Protein AF-M3ELC1-F1 (afdb_monomer)

Mean predicted aligned error: 19.05 Å

Foldseek 3Di:
DDDDDDDDDDDDDDDDDDDDDDDDDDDDDDDDDDDDDDDDDDDDDDPPPDDPDPDAAPDDPLPAAKWWFAAPNWIKIWHDDRQKIWIDTPPKIWIDGWHDDPNWIWAAIQIPVRDPWQRIWTFPDGDNFKTWIAGPDPRGITIITGDDDDDPPDDPPPPPPCPPPPPPDPDPDD

Nearest PDB structures (foldseek):
  3ge2-assembly1_A-2  TM=6.492E-01  e=7.162E-02  Streptococcus pneumoniae TIGR4
  7snt-assembly2_B  TM=4.530E-01  e=1.242E+00  Oplophorus gracilirostris

Organism: NCBI:txid1054862

Structure (mmCIF, N/CA/C/O backbone):
data_AF-M3ELC1-F1
#
_entry.id   AF-M3ELC1-F1
#
loop_
_atom_site.group_PDB
_atom_site.id
_atom_site.type_symbol
_atom_site.label_atom_id
_atom_site.label_alt_id
_atom_site.label_comp_id
_atom_site.label_asym_id
_atom_site.label_entity_id
_atom_site.l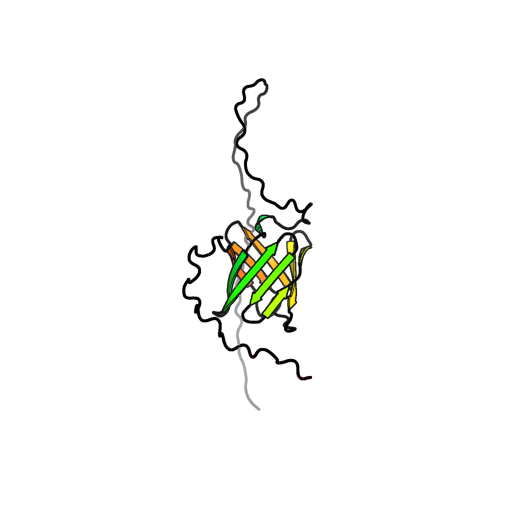abel_seq_id
_atom_site.pdbx_PDB_ins_code
_atom_site.Cartn_x
_atom_site.Cartn_y
_atom_site.Cartn_z
_atom_site.occupancy
_atom_site.B_iso_or_equiv
_atom_site.auth_seq_id
_atom_site.auth_comp_id
_atom_site.auth_asym_id
_atom_site.auth_atom_id
_atom_site.pdbx_PDB_model_num
ATOM 1 N N . MET A 1 1 ? -23.561 23.951 -51.589 1.00 41.81 1 MET A N 1
ATOM 2 C CA . MET A 1 1 ? -23.936 22.852 -50.673 1.00 41.81 1 MET A CA 1
ATOM 3 C C . MET A 1 1 ? -24.563 23.458 -49.426 1.00 41.81 1 MET A C 1
ATOM 5 O O . MET A 1 1 ? -24.276 24.604 -49.112 1.00 41.81 1 MET A O 1
ATOM 9 N N . SER A 1 2 ? -25.518 22.741 -48.853 1.00 40.84 2 SER A N 1
ATOM 10 C CA . SER A 1 2 ? -26.736 23.251 -48.223 1.00 40.84 2 SER A CA 1
ATOM 11 C C . SER A 1 2 ? -26.641 23.784 -46.786 1.00 40.84 2 SER A C 1
ATOM 13 O O . SER A 1 2 ? -25.791 23.382 -46.003 1.00 40.84 2 SER A O 1
ATOM 15 N N . SER A 1 3 ? -27.695 24.540 -46.460 1.00 48.25 3 SER A N 1
ATOM 16 C CA . SER A 1 3 ? -28.430 24.571 -45.187 1.00 48.25 3 SER A CA 1
ATOM 17 C C . SER A 1 3 ? -28.069 25.600 -44.120 1.00 48.25 3 SER A C 1
ATOM 19 O O . SER A 1 3 ? -26.951 26.062 -43.945 1.00 48.25 3 SER A O 1
ATOM 21 N N . ALA A 1 4 ? -29.144 26.005 -43.449 1.00 52.66 4 ALA A N 1
ATOM 22 C CA . ALA A 1 4 ? -29.349 27.259 -42.769 1.00 52.66 4 ALA A CA 1
ATOM 23 C C . ALA A 1 4 ? -29.683 27.037 -41.284 1.00 52.66 4 ALA A C 1
ATOM 25 O O . ALA A 1 4 ? -30.339 26.060 -40.952 1.00 52.66 4 ALA A O 1
ATOM 26 N N . ARG A 1 5 ? -29.375 28.058 -40.470 1.00 59.22 5 ARG A N 1
ATOM 27 C CA . ARG A 1 5 ? -30.128 28.556 -39.297 1.00 59.22 5 ARG A CA 1
ATOM 28 C C . ARG A 1 5 ? -30.346 27.657 -38.052 1.00 59.22 5 ARG A C 1
ATOM 30 O O . ARG A 1 5 ? -30.959 26.606 -38.123 1.00 59.22 5 ARG A O 1
ATOM 37 N N . ARG A 1 6 ? -30.130 28.333 -36.904 1.00 52.22 6 ARG A N 1
ATOM 38 C CA . ARG A 1 6 ? -30.804 28.268 -35.577 1.00 52.22 6 ARG A CA 1
ATOM 39 C C . ARG A 1 6 ? -30.210 27.355 -34.495 1.00 52.22 6 ARG A C 1
ATOM 41 O O . ARG A 1 6 ? -30.315 26.142 -34.552 1.00 52.22 6 ARG A O 1
ATOM 48 N N . GLY A 1 7 ? -29.807 28.010 -33.407 1.00 47.16 7 GLY A N 1
ATOM 49 C CA . GLY A 1 7 ? -29.882 27.520 -32.031 1.00 47.16 7 GLY A CA 1
ATOM 50 C C . GLY A 1 7 ? -29.901 28.729 -31.091 1.00 47.16 7 GLY A C 1
ATOM 51 O O . GLY A 1 7 ? -29.010 29.566 -31.161 1.00 47.16 7 GLY A O 1
ATOM 52 N N . ALA A 1 8 ? -30.981 28.896 -30.329 1.00 50.75 8 ALA A N 1
ATOM 53 C CA . ALA A 1 8 ? -31.303 30.082 -29.538 1.00 50.75 8 ALA A CA 1
ATOM 54 C C . ALA A 1 8 ? -30.586 30.134 -28.174 1.00 50.75 8 ALA A C 1
ATOM 56 O O . ALA A 1 8 ? -30.075 29.137 -27.678 1.00 50.75 8 ALA A O 1
ATOM 57 N N . ARG A 1 9 ? -30.598 31.332 -27.575 1.00 64.44 9 ARG A N 1
ATOM 58 C CA . ARG A 1 9 ? -30.115 31.663 -26.226 1.00 64.44 9 ARG A CA 1
ATOM 59 C C . ARG A 1 9 ? -30.847 30.869 -25.137 1.00 64.44 9 ARG A C 1
ATOM 61 O O . ARG A 1 9 ? -32.067 30.759 -25.211 1.00 64.44 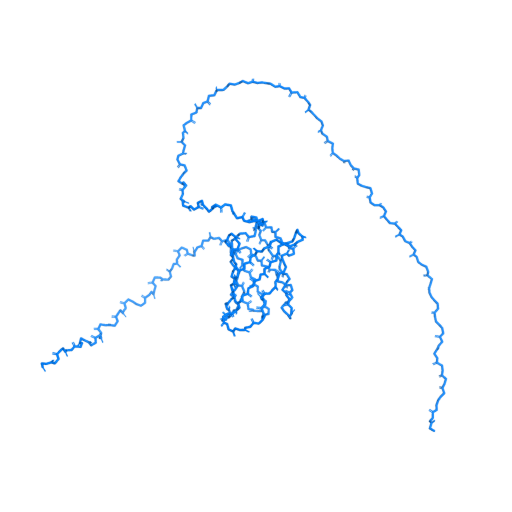9 ARG A O 1
ATOM 68 N N . VAL A 1 10 ? -30.143 30.515 -24.060 1.00 53.88 10 VAL A N 1
ATOM 69 C CA . VAL A 1 10 ? -30.738 30.353 -22.722 1.00 53.88 10 VAL A CA 1
ATOM 70 C C . VAL A 1 10 ? -29.816 31.012 -21.698 1.00 53.88 10 VAL A C 1
ATOM 72 O O . VAL A 1 10 ? -28.640 30.681 -21.598 1.00 53.88 10 VAL A O 1
ATOM 75 N N . ALA A 1 11 ? -30.367 31.988 -20.982 1.00 52.62 11 ALA A N 1
ATOM 76 C CA . ALA A 1 11 ? -29.807 32.557 -19.766 1.00 52.62 11 ALA A CA 1
ATOM 77 C C . ALA A 1 11 ? -30.285 31.725 -18.566 1.00 52.62 11 ALA A C 1
ATOM 79 O O . ALA A 1 11 ? -31.436 31.291 -18.558 1.00 52.62 11 ALA A O 1
ATOM 80 N N . ALA A 1 12 ? -29.451 31.565 -17.540 1.00 53.53 12 ALA A N 1
ATOM 81 C CA . ALA A 1 12 ? -29.896 31.169 -16.207 1.00 53.53 12 ALA A CA 1
ATOM 82 C C . ALA A 1 12 ? -29.017 31.841 -15.142 1.00 53.53 12 ALA A C 1
ATOM 84 O O . ALA A 1 12 ? -27.812 32.005 -15.318 1.00 53.53 12 ALA A O 1
ATOM 85 N N . ALA A 1 13 ? -29.681 32.307 -14.089 1.00 46.84 13 ALA A N 1
ATOM 86 C CA . ALA A 1 13 ? -29.213 33.250 -13.089 1.00 46.84 13 ALA A CA 1
ATOM 87 C C . ALA A 1 13 ? -28.580 32.589 -11.845 1.00 46.84 13 ALA A C 1
ATOM 89 O O . ALA A 1 13 ? -28.838 31.430 -11.551 1.00 46.84 13 ALA A O 1
ATOM 90 N N . ALA A 1 14 ? -27.780 33.406 -11.149 1.00 49.16 14 ALA A N 1
ATOM 91 C CA . ALA A 1 14 ? -27.390 33.457 -9.731 1.00 49.16 14 ALA A CA 1
ATOM 92 C C . ALA A 1 14 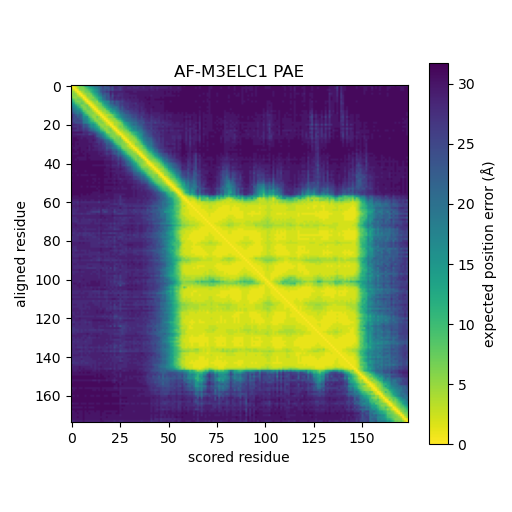? -27.660 32.276 -8.769 1.00 49.16 14 ALA A C 1
ATOM 94 O O . ALA A 1 14 ? -28.795 31.845 -8.613 1.00 49.16 14 ALA A O 1
ATOM 95 N N . ALA A 1 15 ? -26.652 31.964 -7.939 1.00 46.25 15 ALA A N 1
ATOM 96 C CA . ALA A 1 15 ? -26.774 31.904 -6.473 1.00 46.25 15 ALA A CA 1
ATOM 97 C C . ALA A 1 15 ? -25.373 31.837 -5.829 1.00 46.25 15 ALA A C 1
ATOM 99 O O . ALA A 1 15 ? -24.604 30.919 -6.100 1.00 46.25 15 ALA A O 1
ATOM 100 N N . GLY A 1 16 ? -25.034 32.819 -4.992 1.00 56.16 16 GLY A N 1
ATOM 101 C CA . GLY A 1 16 ? -23.912 32.724 -4.059 1.00 56.16 16 GLY A CA 1
ATOM 102 C C . GLY A 1 16 ? -24.373 32.111 -2.742 1.00 56.16 16 GLY A C 1
ATOM 103 O O . GLY A 1 16 ? -25.531 32.285 -2.383 1.00 56.16 16 GLY A O 1
ATOM 104 N N . LEU A 1 17 ? -23.467 31.447 -2.024 1.00 47.69 17 LEU A N 1
ATOM 105 C CA . LEU A 1 17 ? -23.604 31.099 -0.608 1.00 47.69 17 LEU A CA 1
ATOM 106 C C . LEU A 1 17 ? -22.195 30.954 -0.013 1.00 47.69 17 LEU A C 1
ATOM 108 O O . LEU A 1 17 ? -21.472 30.008 -0.307 1.00 47.69 17 LEU A O 1
ATOM 112 N N . ALA A 1 18 ? -21.812 31.931 0.807 1.00 57.38 18 ALA A N 1
ATOM 113 C CA . ALA A 1 18 ? -20.733 31.794 1.772 1.00 57.38 18 ALA A CA 1
ATOM 114 C C . ALA A 1 18 ? -21.262 30.985 2.964 1.00 57.38 18 ALA A C 1
ATOM 116 O O . ALA A 1 18 ? -22.344 31.280 3.470 1.00 57.38 18 ALA A O 1
ATOM 117 N N . ALA A 1 19 ? -20.499 30.000 3.430 1.00 49.75 19 ALA A N 1
ATOM 118 C CA . ALA A 1 19 ? -20.770 29.307 4.682 1.00 49.75 19 ALA A CA 1
ATOM 119 C C . ALA A 1 19 ? -19.509 29.360 5.550 1.00 49.75 19 ALA A C 1
ATOM 121 O O . ALA A 1 19 ? -18.546 28.632 5.329 1.00 49.75 19 ALA A O 1
ATOM 122 N N . ALA A 1 20 ? -19.523 30.272 6.521 1.00 52.47 20 ALA A N 1
ATOM 123 C CA . ALA A 1 20 ? -18.609 30.259 7.650 1.00 52.47 20 ALA A CA 1
ATOM 124 C C . ALA A 1 20 ? -19.087 29.188 8.639 1.00 52.47 20 ALA A C 1
ATOM 126 O O . ALA A 1 20 ? -20.216 29.254 9.125 1.00 52.47 20 ALA A O 1
ATOM 127 N N . LEU A 1 21 ? -18.234 28.211 8.939 1.00 45.94 21 LEU A N 1
ATOM 128 C CA . LEU A 1 21 ? -18.460 27.250 10.014 1.00 45.94 21 LEU A CA 1
ATOM 129 C C . LEU A 1 21 ? -17.719 27.743 11.258 1.00 45.94 21 LEU A C 1
ATOM 131 O O . LEU A 1 21 ? -16.511 27.579 11.391 1.00 45.94 21 LEU A O 1
ATOM 135 N N . VAL A 1 22 ? -18.468 28.374 12.160 1.00 57.06 22 VAL A N 1
ATOM 136 C CA . VAL A 1 22 ? -18.074 28.546 13.559 1.00 57.06 22 VAL A CA 1
ATOM 137 C C . VAL A 1 22 ? -18.518 27.284 14.294 1.00 57.06 22 VAL A C 1
ATOM 139 O O . VAL A 1 22 ? -19.709 26.980 14.317 1.00 57.06 22 VAL A O 1
ATOM 142 N N . LEU A 1 23 ? -17.581 26.559 14.905 1.00 52.38 23 LEU A N 1
ATOM 143 C CA . LEU A 1 23 ? -17.889 25.510 15.876 1.00 52.38 23 LEU A CA 1
ATOM 144 C C . LEU A 1 23 ? -17.486 25.990 17.267 1.00 52.38 23 LEU A C 1
ATOM 146 O O . LEU A 1 23 ? -16.314 26.064 17.629 1.00 52.38 23 LEU A O 1
ATOM 150 N N . THR A 1 24 ? -18.510 26.351 18.029 1.00 48.88 24 THR A N 1
ATOM 151 C CA . THR A 1 24 ? -18.470 26.641 19.457 1.00 48.88 24 THR A CA 1
ATOM 152 C C . THR A 1 24 ? -18.505 25.347 20.273 1.00 48.88 24 THR A C 1
ATOM 154 O O . THR A 1 24 ? -19.442 24.570 20.128 1.00 48.88 24 THR A O 1
ATOM 157 N N . GLY A 1 25 ? -17.558 25.203 21.203 1.00 41.88 25 GLY A N 1
ATOM 158 C CA . GLY A 1 25 ? -17.840 24.874 22.608 1.00 41.88 25 GLY A CA 1
ATOM 159 C C . GLY A 1 25 ? -18.088 23.416 23.025 1.00 41.88 25 GLY A C 1
ATOM 160 O O . GLY A 1 25 ? -19.149 22.864 22.773 1.00 41.88 25 GLY A O 1
ATOM 161 N N . CYS A 1 26 ? -17.167 22.880 23.835 1.00 51.75 26 CYS A N 1
ATOM 162 C CA . CYS A 1 26 ? -17.402 22.076 25.053 1.00 51.75 26 CYS A CA 1
ATOM 163 C C . CYS A 1 26 ? -16.013 21.914 25.721 1.00 51.75 26 CYS A C 1
ATOM 165 O O . CYS A 1 26 ? -15.094 21.472 25.048 1.00 51.75 26 CYS A O 1
ATOM 167 N N . GLY A 1 27 ? -15.674 22.334 26.941 1.00 39.16 27 GLY A N 1
ATOM 168 C CA . GLY A 1 27 ? -16.439 22.516 28.169 1.00 39.16 27 GLY A CA 1
ATOM 169 C C . GLY A 1 27 ? -15.886 21.537 29.217 1.00 39.16 27 GLY A C 1
ATOM 170 O O . GLY A 1 27 ? -16.172 20.352 29.123 1.00 39.16 27 GLY A O 1
ATOM 171 N N . GLY A 1 28 ? -15.096 22.007 30.193 1.00 37.25 28 GLY A N 1
ATOM 172 C CA . GLY A 1 28 ? -14.673 21.187 31.342 1.00 37.25 28 GLY A CA 1
ATOM 173 C C . GLY A 1 28 ? -13.387 21.667 32.016 1.00 37.25 28 GLY A C 1
ATOM 174 O O . GLY A 1 28 ? -12.301 21.279 31.607 1.00 37.25 28 GLY A O 1
ATOM 175 N N . GLY A 1 29 ? -13.516 22.527 33.031 1.00 41.94 29 GLY A N 1
ATOM 176 C CA . GLY A 1 29 ? -12.414 22.978 33.884 1.00 41.94 29 GLY A CA 1
ATOM 177 C C . GLY A 1 29 ? -12.229 22.117 35.138 1.00 41.94 29 GLY A C 1
ATOM 178 O O . GLY A 1 29 ? -13.150 21.422 35.563 1.00 41.94 29 GLY A O 1
ATOM 179 N N . GLY A 1 30 ? -11.047 22.221 35.748 1.00 36.09 30 GLY A N 1
ATOM 180 C CA . GLY A 1 30 ? -10.721 21.643 37.051 1.00 36.09 30 GLY A CA 1
ATOM 181 C C . GLY A 1 30 ? -9.237 21.816 37.376 1.00 36.09 30 GLY A C 1
ATOM 182 O O . GLY A 1 30 ? -8.404 21.120 36.809 1.00 36.09 30 GLY A O 1
ATOM 183 N N . ASP A 1 31 ? -8.934 22.764 38.261 1.00 46.59 31 ASP A N 1
ATOM 184 C CA . ASP A 1 31 ? -7.604 23.112 38.780 1.00 46.59 31 ASP A CA 1
ATOM 185 C C . ASP A 1 31 ? -7.426 22.498 40.186 1.00 46.59 31 ASP A C 1
ATOM 187 O O . ASP A 1 31 ? -8.379 22.511 40.971 1.00 46.59 31 ASP A O 1
ATOM 191 N N . GLY A 1 32 ? -6.235 21.981 40.518 1.00 38.03 32 GLY A N 1
ATOM 192 C CA . GLY A 1 32 ? -5.816 21.755 41.913 1.00 38.03 32 GLY A CA 1
ATOM 193 C C . GLY A 1 32 ? -4.892 20.544 42.191 1.00 38.03 32 GLY A C 1
ATOM 194 O O . GLY A 1 32 ? -4.935 19.571 41.442 1.00 38.03 32 GLY A O 1
ATOM 195 N N . PRO A 1 33 ? -4.048 20.586 43.252 1.00 53.09 33 PRO A N 1
ATOM 196 C CA . PRO A 1 33 ? -2.695 20.002 43.247 1.00 53.09 33 PRO A CA 1
ATOM 197 C C . PRO A 1 33 ? -2.405 18.925 44.335 1.00 53.09 33 PRO A C 1
ATOM 199 O O . PRO A 1 33 ? -3.203 18.753 45.247 1.00 53.09 33 PRO A O 1
ATOM 202 N N . GLU A 1 34 ? -1.207 18.298 44.249 1.00 46.53 34 GLU A N 1
ATOM 203 C CA . GLU A 1 34 ? -0.418 17.573 45.298 1.00 46.53 34 GLU A CA 1
ATOM 204 C C . GLU A 1 34 ? -1.060 16.336 45.996 1.00 46.53 34 GLU A C 1
ATOM 206 O O . GLU A 1 34 ? -2.263 16.253 46.155 1.00 46.53 34 GLU A O 1
ATOM 211 N N . ALA A 1 35 ? -0.398 15.307 46.549 1.00 44.84 35 ALA A N 1
ATOM 212 C CA . ALA A 1 35 ? 0.920 14.668 46.496 1.00 44.84 35 ALA A CA 1
ATOM 213 C C . ALA A 1 35 ? 0.851 13.371 47.371 1.00 44.84 35 ALA A C 1
ATOM 215 O O . ALA A 1 35 ? 0.019 13.286 48.268 1.00 44.84 35 ALA A O 1
ATOM 216 N N . LYS A 1 36 ? 1.827 12.459 47.188 1.00 44.25 36 LYS A N 1
ATOM 217 C CA . LYS A 1 36 ? 2.377 11.442 48.136 1.00 44.25 36 LYS A CA 1
ATOM 218 C C . LYS A 1 36 ? 1.776 10.011 48.256 1.00 44.25 36 LYS A C 1
ATOM 220 O O . L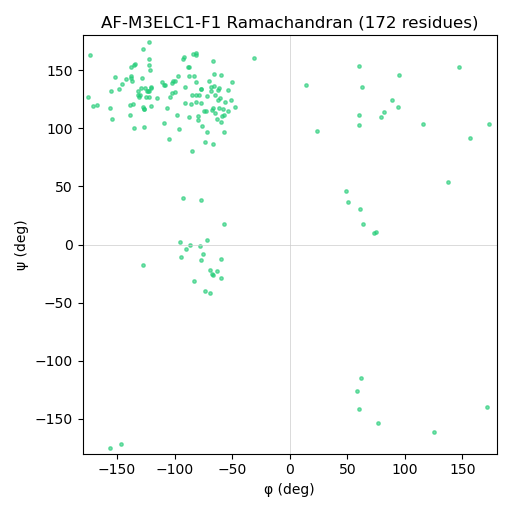YS A 1 36 ? 0.648 9.800 48.667 1.00 44.25 36 LYS A O 1
ATOM 225 N N . GLU A 1 37 ? 2.717 9.076 48.046 1.00 41.41 37 GLU A N 1
ATOM 226 C CA . GLU A 1 37 ? 3.042 7.812 48.751 1.00 41.41 37 GLU A CA 1
ATOM 227 C C . GLU A 1 37 ? 2.271 6.481 48.564 1.00 41.41 37 GLU A C 1
ATOM 229 O O . GLU A 1 37 ? 1.201 6.245 49.104 1.00 41.41 37 GLU A O 1
ATOM 234 N N . SER A 1 38 ? 3.001 5.561 47.906 1.00 47.81 38 SER A N 1
ATOM 235 C CA . SER A 1 38 ? 3.409 4.209 48.341 1.00 47.81 38 SER A CA 1
ATOM 236 C C . SER A 1 38 ? 2.365 3.140 48.690 1.00 47.81 38 SER A C 1
ATOM 238 O O . SER A 1 38 ? 1.831 3.108 49.793 1.00 47.81 38 SER A O 1
ATOM 240 N N . SER A 1 39 ? 2.289 2.106 47.838 1.00 44.66 39 SER A N 1
ATOM 241 C CA . SER A 1 39 ? 2.622 0.706 48.195 1.00 44.66 39 SER A CA 1
ATOM 242 C C . SER A 1 39 ? 2.534 -0.218 46.968 1.00 44.66 39 SER A C 1
ATOM 244 O O . SER A 1 39 ? 1.519 -0.252 46.281 1.00 44.66 39 SER A O 1
ATOM 246 N N . ALA A 1 40 ? 3.603 -0.972 46.695 1.00 48.66 40 ALA A N 1
ATOM 247 C CA . ALA A 1 40 ? 3.657 -2.032 45.679 1.00 48.66 40 ALA A CA 1
ATOM 248 C C . ALA A 1 40 ? 3.189 -3.385 46.254 1.00 48.66 40 ALA A C 1
ATOM 250 O O . ALA A 1 40 ? 3.370 -3.621 47.451 1.00 48.66 40 ALA A O 1
ATOM 251 N N . PRO A 1 41 ? 2.645 -4.292 45.415 1.00 46.50 41 PRO A N 1
ATOM 252 C CA . PRO A 1 41 ? 3.274 -5.618 45.257 1.00 46.50 41 PRO A CA 1
ATOM 253 C C . PRO A 1 41 ? 3.134 -6.201 43.817 1.00 46.50 41 PRO A C 1
ATOM 255 O 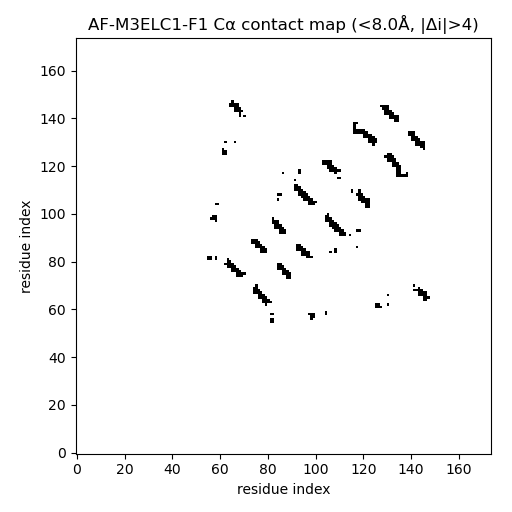O . PRO A 1 41 ? 2.718 -5.494 42.905 1.00 46.50 41 PRO A O 1
ATOM 258 N N . PRO A 1 42 ? 3.520 -7.474 43.593 1.00 45.31 42 PRO A N 1
ATOM 259 C CA . PRO A 1 42 ? 4.744 -7.922 42.931 1.00 45.31 42 PRO A CA 1
ATOM 260 C C . PRO A 1 42 ? 4.681 -7.979 41.388 1.00 45.31 42 PRO A C 1
ATOM 262 O O . PRO A 1 42 ? 3.622 -8.015 40.770 1.00 45.31 42 PRO A O 1
ATOM 265 N N . LYS A 1 43 ? 5.872 -8.049 40.777 1.00 49.78 43 LYS A N 1
ATOM 266 C CA . LYS A 1 43 ? 6.096 -8.205 39.334 1.00 49.78 43 LYS A CA 1
ATOM 267 C C . LYS A 1 43 ? 5.401 -9.449 38.768 1.00 49.78 43 LYS A C 1
ATOM 269 O O . LYS A 1 43 ? 5.748 -10.566 39.149 1.00 49.78 43 LYS A O 1
ATOM 274 N N . ALA A 1 44 ? 4.531 -9.243 37.783 1.00 45.62 44 ALA A N 1
ATOM 275 C CA . ALA A 1 44 ? 4.318 -10.215 36.721 1.00 45.62 44 ALA A CA 1
ATOM 276 C C . ALA A 1 44 ? 5.434 -10.012 35.688 1.00 45.62 44 ALA A C 1
ATOM 278 O O . ALA A 1 44 ? 5.662 -8.900 35.211 1.00 45.62 44 ALA A O 1
ATOM 279 N N . SER A 1 45 ? 6.193 -11.069 35.420 1.00 49.94 45 SER A N 1
ATOM 280 C CA . SER A 1 45 ? 7.127 -11.104 34.302 1.00 49.94 45 SER A CA 1
ATOM 281 C C . SER A 1 45 ? 6.313 -11.207 33.020 1.00 49.94 45 SER A C 1
ATOM 283 O O . SER A 1 45 ? 5.907 -12.304 32.647 1.00 49.94 45 SER A O 1
ATOM 285 N N . ASP A 1 46 ? 6.071 -10.081 32.357 1.00 44.50 46 ASP A N 1
ATOM 286 C CA . ASP A 1 46 ? 5.725 -10.116 30.944 1.00 44.50 46 ASP A CA 1
ATOM 287 C C . ASP A 1 46 ? 6.993 -10.473 30.171 1.00 44.50 46 ASP A C 1
ATOM 289 O O . ASP A 1 46 ? 7.999 -9.755 30.193 1.00 44.50 46 ASP A O 1
ATOM 293 N N . SER A 1 47 ? 6.951 -11.644 29.542 1.00 48.69 47 SER A N 1
ATOM 294 C CA . SER A 1 47 ? 7.904 -12.069 28.530 1.00 48.69 47 SER A CA 1
ATOM 295 C C . SER A 1 47 ? 7.910 -11.038 27.404 1.00 48.69 47 SER A C 1
ATOM 297 O O . SER A 1 47 ? 7.066 -11.063 26.513 1.00 48.69 47 SER A O 1
ATOM 299 N N . ALA A 1 48 ? 8.869 -10.119 27.449 1.00 48.69 48 ALA A N 1
ATOM 300 C CA . ALA A 1 48 ? 9.262 -9.335 26.293 1.00 48.69 48 ALA A CA 1
ATOM 301 C C . ALA A 1 48 ? 10.056 -10.258 25.361 1.00 48.69 48 ALA A C 1
ATOM 303 O O . ALA A 1 48 ? 11.278 -10.375 25.477 1.00 48.69 48 ALA A O 1
ATOM 304 N N . ASP A 1 49 ? 9.349 -10.949 24.471 1.00 49.28 49 ASP A N 1
ATOM 305 C CA . ASP A 1 49 ? 9.980 -11.612 23.339 1.00 49.28 49 ASP A CA 1
ATOM 306 C C . ASP A 1 49 ? 10.267 -10.563 22.254 1.00 49.28 49 ASP A C 1
ATOM 308 O O . ASP A 1 49 ? 9.365 -9.983 21.656 1.00 49.28 49 ASP A O 1
ATOM 312 N N . GLY A 1 50 ? 11.557 -10.252 22.120 1.00 46.91 50 GLY A N 1
ATOM 313 C CA . GLY A 1 50 ? 12.233 -10.032 20.845 1.00 46.91 50 GLY A CA 1
ATOM 314 C C . GLY A 1 50 ? 11.740 -8.918 19.921 1.00 46.91 50 GLY A C 1
ATOM 315 O O . GLY A 1 50 ? 10.866 -9.127 19.091 1.00 46.91 50 GLY A O 1
ATOM 316 N N . GLY A 1 51 ? 12.472 -7.797 19.912 1.00 41.88 51 GLY A N 1
ATOM 317 C CA . GLY A 1 51 ? 12.598 -6.983 18.696 1.00 41.88 51 GLY A CA 1
ATOM 318 C C . GLY A 1 51 ? 12.506 -5.479 18.889 1.00 41.88 51 GLY A C 1
ATOM 319 O O . GLY A 1 51 ? 11.724 -4.816 18.218 1.00 41.88 51 GLY A O 1
ATOM 320 N N . GLY A 1 52 ? 13.320 -4.910 19.780 1.00 51.50 52 GLY A N 1
ATOM 321 C CA . GLY A 1 52 ? 13.548 -3.468 19.795 1.00 51.50 52 GLY A CA 1
ATOM 322 C C . GLY A 1 52 ? 14.286 -3.026 18.529 1.00 51.50 52 GLY A C 1
ATOM 323 O O . GLY A 1 52 ? 15.513 -2.929 18.538 1.00 51.50 52 GLY A O 1
ATOM 324 N N . SER A 1 53 ? 13.552 -2.741 17.454 1.00 54.84 53 SER A N 1
ATOM 325 C CA . SER A 1 53 ? 14.083 -1.965 16.336 1.00 54.84 53 SER A CA 1
ATOM 326 C C . SER A 1 53 ? 14.154 -0.503 16.754 1.00 54.84 53 SER A C 1
ATOM 328 O O . SER A 1 53 ? 13.153 0.145 17.056 1.00 54.84 53 SER A O 1
ATOM 330 N N . LYS A 1 54 ? 15.388 -0.003 16.817 1.00 52.28 54 LYS A N 1
ATOM 331 C CA . LYS A 1 54 ? 15.720 1.415 16.960 1.00 52.28 54 LYS A CA 1
ATOM 332 C C . LYS A 1 54 ? 14.906 2.232 15.957 1.00 52.28 54 LYS A C 1
ATOM 334 O O . LYS A 1 54 ? 15.059 2.022 14.764 1.00 52.28 54 LYS A O 1
ATOM 339 N N . GLY A 1 55 ? 14.079 3.125 16.509 1.00 50.09 55 GLY A N 1
ATOM 340 C CA . GLY A 1 55 ? 13.373 4.243 15.879 1.00 50.09 55 GLY A CA 1
ATOM 341 C C . GLY A 1 55 ? 13.135 4.114 14.383 1.00 50.09 55 GLY A C 1
ATOM 342 O O . GLY A 1 55 ? 14.006 4.467 13.592 1.00 50.09 55 GLY A O 1
ATOM 343 N N . SER A 1 56 ? 11.934 3.678 14.004 1.00 53.97 56 SER A N 1
ATOM 344 C CA . SER A 1 56 ? 11.492 3.912 12.640 1.00 53.97 56 SER A CA 1
ATOM 345 C C . SER A 1 56 ? 11.319 5.418 12.443 1.00 53.97 56 SER A C 1
ATOM 347 O O . SER A 1 56 ? 10.812 6.122 13.322 1.00 53.97 56 SER A O 1
ATOM 349 N N . SER A 1 57 ? 11.813 5.861 11.288 1.00 59.66 57 SER A N 1
ATOM 350 C CA . SER A 1 57 ? 11.412 7.042 10.522 1.00 59.66 57 SER A CA 1
ATOM 351 C C . SER A 1 57 ? 9.924 7.364 10.708 1.00 59.66 57 SER A C 1
ATOM 353 O O . SER A 1 57 ? 9.181 6.473 11.096 1.00 59.66 57 SER A O 1
ATOM 355 N N . GLY A 1 58 ? 9.477 8.591 10.428 1.00 65.62 58 GLY A N 1
ATOM 356 C CA . GLY A 1 58 ? 8.136 9.135 10.733 1.00 65.62 58 GLY A CA 1
ATOM 357 C C . GLY A 1 58 ? 6.898 8.394 10.191 1.00 65.62 58 GLY A C 1
ATOM 358 O O . GLY A 1 58 ? 5.798 8.934 10.235 1.00 65.62 58 GLY A O 1
ATOM 359 N N . VAL A 1 59 ? 7.037 7.132 9.784 1.00 77.50 59 VAL A N 1
ATOM 360 C CA . VAL A 1 59 ? 5.964 6.227 9.420 1.00 77.50 59 VAL A CA 1
ATOM 361 C C . VAL A 1 59 ? 4.907 6.117 10.521 1.00 77.50 59 VAL A C 1
ATOM 363 O O . VAL A 1 59 ? 5.203 5.883 11.699 1.00 77.50 59 VAL A O 1
ATOM 366 N N . ALA A 1 60 ? 3.638 6.209 10.128 1.00 81.50 60 ALA A N 1
ATOM 367 C CA . ALA A 1 60 ? 2.524 6.012 11.036 1.00 81.50 60 ALA A CA 1
ATOM 368 C C . ALA A 1 60 ? 2.568 4.592 11.619 1.00 81.50 60 ALA A C 1
ATOM 370 O O . ALA A 1 60 ? 2.584 3.592 10.898 1.00 81.50 60 ALA A O 1
ATOM 371 N N . THR A 1 61 ? 2.539 4.487 12.949 1.00 88.75 61 THR A N 1
ATOM 372 C CA . THR A 1 61 ? 2.533 3.189 13.646 1.00 88.75 61 THR A CA 1
ATOM 373 C C . THR A 1 61 ? 1.325 2.333 13.256 1.00 88.75 61 THR A C 1
ATOM 375 O O . THR A 1 61 ? 1.400 1.108 13.249 1.00 88.75 61 THR A O 1
ATOM 378 N N . GLU A 1 62 ? 0.213 2.963 12.883 1.00 92.50 62 GLU A N 1
ATOM 379 C CA . GLU A 1 62 ? -1.016 2.280 12.473 1.00 92.50 62 GLU A CA 1
ATOM 380 C C . GLU A 1 62 ? -0.855 1.514 11.157 1.00 92.50 62 GLU A C 1
ATOM 382 O O . GLU A 1 62 ? -1.532 0.500 10.975 1.00 92.50 62 GLU A O 1
ATOM 387 N N . LEU A 1 63 ? 0.072 1.951 10.293 1.00 94.62 63 LEU A N 1
ATOM 388 C CA . LEU A 1 63 ? 0.374 1.331 9.002 1.00 94.62 63 LEU A CA 1
ATOM 389 C C . LEU A 1 63 ? 1.047 -0.038 9.155 1.00 94.62 63 LEU A C 1
ATOM 391 O O . LEU A 1 63 ? 0.955 -0.877 8.263 1.00 94.62 63 LEU A O 1
ATOM 395 N N . GLN A 1 64 ? 1.675 -0.295 10.302 1.00 94.50 64 GLN A N 1
ATOM 396 C CA . GLN A 1 64 ? 2.388 -1.538 10.577 1.00 94.50 64 GLN A CA 1
ATOM 397 C C . GLN A 1 64 ? 1.460 -2.757 10.538 1.00 94.50 64 GLN A C 1
ATOM 399 O O . GLN A 1 64 ? 0.382 -2.765 11.154 1.00 94.50 64 GLN A O 1
ATOM 404 N N . GLY A 1 65 ? 1.918 -3.821 9.874 1.00 94.38 65 GLY A N 1
ATOM 405 C CA . GLY A 1 65 ? 1.263 -5.126 9.861 1.00 94.38 65 GLY A CA 1
ATOM 406 C C . GLY A 1 65 ? 0.946 -5.666 8.468 1.00 94.38 65 GLY A C 1
ATOM 407 O O . GLY A 1 65 ? 1.519 -5.260 7.459 1.00 94.38 65 GLY A O 1
ATOM 408 N N . ASN A 1 66 ? 0.030 -6.632 8.453 1.00 96.19 66 ASN A N 1
ATOM 409 C CA . ASN A 1 66 ? -0.421 -7.339 7.261 1.00 96.19 66 ASN A CA 1
ATOM 410 C C . ASN A 1 66 ? -1.778 -6.789 6.817 1.00 96.19 66 ASN A C 1
ATOM 412 O O . ASN A 1 66 ? -2.670 -6.579 7.643 1.00 96.19 66 ASN A O 1
ATOM 416 N N . TRP A 1 67 ? -1.956 -6.628 5.516 1.00 98.00 67 TRP A N 1
ATOM 417 C CA . TRP A 1 67 ? -3.111 -5.988 4.909 1.00 98.00 67 TRP A CA 1
ATOM 418 C C . TRP A 1 67 ? -3.569 -6.788 3.690 1.00 98.00 67 TRP A C 1
ATOM 420 O O . TRP A 1 67 ? -2.746 -7.299 2.934 1.00 98.00 67 TRP A O 1
ATOM 430 N N . LEU A 1 68 ? -4.879 -6.916 3.496 1.00 97.44 68 LEU A N 1
ATOM 431 C CA . LEU A 1 68 ? -5.482 -7.701 2.420 1.00 97.44 68 LEU A CA 1
ATOM 432 C C . LEU A 1 68 ? -6.565 -6.899 1.703 1.00 97.44 68 LEU A C 1
ATOM 434 O O . LEU A 1 68 ? -7.452 -6.339 2.342 1.00 97.44 68 LEU A O 1
ATOM 438 N N . ALA A 1 69 ? -6.532 -6.896 0.378 1.00 96.94 69 ALA A N 1
ATOM 439 C CA . ALA A 1 69 ? -7.569 -6.335 -0.478 1.00 96.94 69 ALA A CA 1
ATOM 440 C C . ALA A 1 69 ? -8.020 -7.364 -1.523 1.00 96.94 69 ALA A C 1
ATOM 442 O O . ALA A 1 69 ? -7.406 -8.418 -1.716 1.00 96.94 69 ALA A O 1
ATOM 443 N N . THR A 1 70 ? -9.121 -7.060 -2.204 1.00 95.12 70 THR A N 1
ATOM 444 C CA . THR A 1 70 ? -9.521 -7.750 -3.433 1.00 95.12 70 THR A CA 1
ATOM 445 C C . THR A 1 70 ? -9.748 -6.709 -4.516 1.00 95.12 70 THR A C 1
ATOM 447 O O . THR A 1 70 ? -10.665 -5.900 -4.396 1.00 95.12 70 THR A O 1
ATOM 450 N N . THR A 1 71 ? -8.947 -6.769 -5.574 1.00 93.62 71 THR A N 1
ATOM 451 C CA . THR A 1 71 ? -8.998 -5.842 -6.712 1.00 93.62 71 THR A CA 1
ATOM 452 C C . THR A 1 71 ? -9.239 -6.653 -7.972 1.00 93.62 71 THR A C 1
ATOM 454 O O . THR A 1 71 ? -8.559 -7.653 -8.204 1.00 93.62 71 THR A O 1
ATOM 457 N N . ASP A 1 72 ? -10.261 -6.295 -8.747 1.00 90.56 72 ASP A N 1
ATOM 458 C CA . ASP A 1 72 ? -10.679 -7.031 -9.952 1.00 90.56 72 ASP A CA 1
ATOM 459 C C . ASP A 1 72 ? -10.874 -8.544 -9.725 1.00 90.56 72 ASP A C 1
ATOM 461 O O . ASP A 1 72 ? -10.535 -9.388 -10.558 1.00 90.56 72 ASP A O 1
ATOM 465 N N . GLY A 1 73 ? 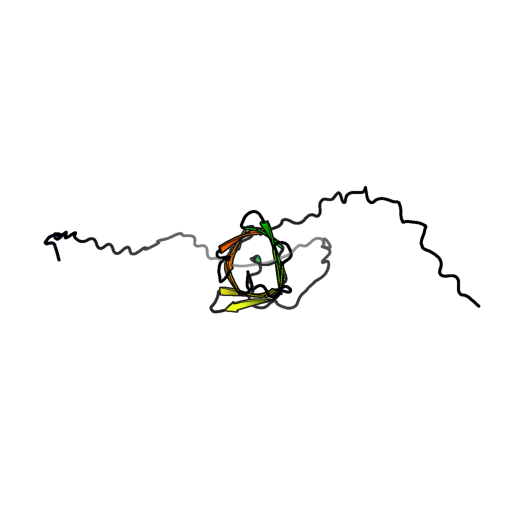-11.392 -8.905 -8.546 1.00 91.94 73 GLY A N 1
ATOM 466 C CA . GLY A 1 73 ? -11.605 -10.297 -8.141 1.00 91.94 73 GLY A CA 1
ATOM 467 C C . GLY A 1 73 ? -10.328 -11.070 -7.788 1.00 91.94 73 GLY A C 1
ATOM 468 O O . GLY A 1 73 ? -10.389 -12.287 -7.614 1.00 91.94 73 GLY A O 1
ATOM 469 N N . LYS A 1 74 ? -9.175 -10.399 -7.675 1.00 92.25 74 LYS A N 1
ATOM 470 C CA . LYS A 1 74 ? -7.889 -10.994 -7.285 1.00 92.25 74 LYS A CA 1
ATOM 471 C C . LYS A 1 74 ? -7.487 -10.526 -5.891 1.00 92.25 74 LYS A C 1
ATOM 473 O O . LYS A 1 74 ? -7.598 -9.346 -5.576 1.00 92.25 74 LYS A O 1
ATOM 478 N N . ALA A 1 75 ? -6.989 -11.450 -5.074 1.00 93.94 75 ALA A N 1
ATOM 479 C CA . ALA A 1 75 ? -6.427 -11.112 -3.773 1.00 93.94 75 ALA A CA 1
ATOM 480 C C . ALA A 1 75 ? -5.124 -10.317 -3.941 1.00 93.94 75 ALA A C 1
ATOM 482 O O . ALA A 1 75 ? -4.266 -10.683 -4.751 1.00 93.94 75 ALA A O 1
ATOM 483 N N . VAL A 1 76 ? -4.985 -9.259 -3.146 1.00 97.69 76 VAL A N 1
ATOM 484 C CA . VAL A 1 76 ? -3.769 -8.452 -3.035 1.00 97.69 76 VAL A CA 1
ATOM 485 C C . VAL A 1 76 ? -3.369 -8.429 -1.567 1.00 97.69 76 VAL A C 1
ATOM 487 O O . VAL A 1 76 ? -4.191 -8.101 -0.711 1.00 97.69 76 VAL A O 1
ATOM 490 N N . ALA A 1 77 ? -2.127 -8.792 -1.269 1.00 97.88 77 ALA A N 1
ATOM 491 C CA . ALA A 1 77 ? -1.577 -8.728 0.079 1.00 97.88 77 ALA A CA 1
ATOM 492 C C . ALA A 1 77 ? -0.517 -7.636 0.161 1.00 97.88 77 ALA A C 1
ATOM 494 O O . ALA A 1 77 ? 0.293 -7.491 -0.752 1.00 97.88 77 ALA A O 1
ATOM 495 N N . LEU A 1 78 ? -0.512 -6.892 1.258 1.00 98.31 78 LEU A N 1
ATOM 496 C CA . LEU A 1 78 ? 0.458 -5.849 1.552 1.00 98.31 78 LEU A CA 1
ATOM 497 C C . LEU A 1 78 ? 1.022 -6.073 2.958 1.00 98.31 78 LEU A C 1
ATOM 499 O O . LEU A 1 78 ? 0.288 -6.364 3.901 1.00 98.31 78 LEU A O 1
ATOM 503 N N . PHE A 1 79 ? 2.336 -5.961 3.091 1.00 97.19 79 PHE A N 1
ATOM 504 C CA . PHE A 1 79 ? 3.063 -6.105 4.347 1.00 97.19 79 PHE A CA 1
ATOM 505 C C . PHE A 1 79 ? 3.822 -4.822 4.638 1.00 97.19 79 PHE A C 1
ATOM 507 O O . PHE A 1 79 ? 4.471 -4.305 3.733 1.00 97.19 79 PHE A O 1
ATOM 514 N N . VAL A 1 80 ? 3.774 -4.345 5.882 1.00 96.75 80 VAL A N 1
ATOM 515 C CA . VAL A 1 80 ? 4.563 -3.200 6.351 1.00 96.75 80 VAL A CA 1
ATOM 516 C C . VAL A 1 80 ? 5.267 -3.557 7.653 1.00 96.75 80 VAL A C 1
ATOM 518 O O . VAL A 1 80 ? 4.618 -3.990 8.613 1.00 96.75 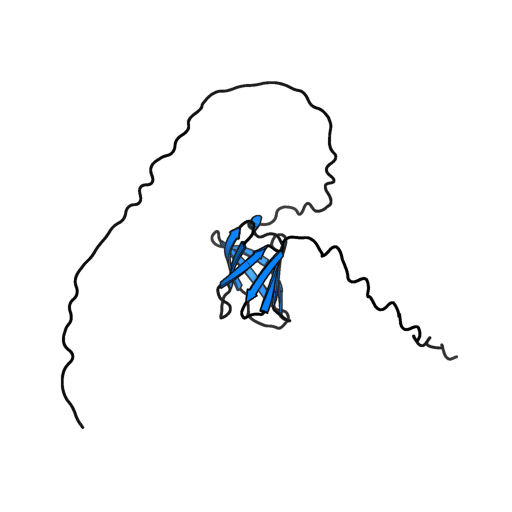80 VAL A O 1
ATOM 521 N N . ASN A 1 81 ? 6.583 -3.347 7.685 1.00 94.12 81 ASN A N 1
ATOM 522 C CA . ASN A 1 81 ? 7.426 -3.500 8.868 1.00 94.12 81 ASN A CA 1
ATOM 523 C C . ASN A 1 81 ? 8.454 -2.365 8.941 1.00 94.12 81 ASN A C 1
ATOM 525 O O . ASN A 1 81 ? 9.361 -2.277 8.118 1.00 94.12 81 ASN A O 1
ATOM 529 N N . GLY A 1 82 ? 8.304 -1.476 9.922 1.00 92.88 82 GLY A N 1
ATOM 530 C CA . GLY A 1 82 ? 9.042 -0.218 9.945 1.00 92.88 82 GLY A CA 1
ATOM 531 C C . GLY A 1 82 ? 8.742 0.592 8.684 1.00 92.88 82 GLY A C 1
ATOM 532 O O . GLY A 1 82 ? 7.577 0.832 8.366 1.00 92.88 82 GLY A O 1
ATOM 533 N N . ASP A 1 83 ? 9.786 0.989 7.967 1.00 95.06 83 ASP A N 1
ATOM 534 C CA . ASP A 1 83 ? 9.693 1.644 6.664 1.00 95.06 83 ASP A CA 1
ATOM 535 C C . ASP A 1 83 ? 9.695 0.654 5.493 1.00 95.06 83 ASP A C 1
ATOM 537 O O . ASP A 1 83 ? 9.555 1.082 4.355 1.00 95.06 83 ASP A O 1
ATOM 541 N N . GLU A 1 84 ? 9.857 -0.651 5.719 1.00 97.19 84 GLU A N 1
ATOM 542 C CA . GLU A 1 84 ? 9.816 -1.649 4.650 1.00 97.19 84 GLU A CA 1
ATOM 543 C C . GLU A 1 84 ? 8.379 -2.013 4.289 1.00 97.19 84 GLU A C 1
ATOM 545 O O . GLU A 1 84 ? 7.519 -2.185 5.157 1.00 97.19 84 GLU A O 1
ATOM 550 N N . VAL A 1 85 ? 8.132 -2.174 2.990 1.00 97.94 85 VAL A N 1
ATOM 551 C CA . VAL A 1 85 ? 6.820 -2.544 2.461 1.00 97.94 85 VAL A CA 1
ATOM 552 C C . VAL A 1 85 ? 6.954 -3.496 1.280 1.00 97.94 85 VAL A C 1
ATOM 554 O O . VAL A 1 85 ? 7.866 -3.378 0.457 1.00 97.94 85 VAL A O 1
ATOM 557 N N . ALA A 1 86 ? 6.035 -4.454 1.200 1.00 98.25 86 ALA A N 1
ATOM 558 C CA . ALA A 1 86 ? 5.924 -5.372 0.077 1.00 98.25 86 ALA A CA 1
ATOM 559 C C . ALA A 1 86 ? 4.462 -5.592 -0.316 1.00 98.25 86 ALA A C 1
ATOM 561 O O . ALA A 1 86 ? 3.589 -5.642 0.549 1.00 98.25 86 ALA A O 1
ATOM 562 N N . VAL A 1 87 ? 4.212 -5.760 -1.614 1.00 98.38 87 VAL A N 1
ATOM 563 C CA . VAL A 1 87 ? 2.898 -6.035 -2.198 1.00 98.38 87 VAL A CA 1
ATOM 564 C C . VAL A 1 87 ? 2.964 -7.285 -3.064 1.00 98.38 87 VAL A C 1
ATOM 566 O O . VAL A 1 87 ? 3.869 -7.447 -3.883 1.00 98.38 87 VAL A O 1
ATOM 569 N N . PHE A 1 88 ? 1.973 -8.154 -2.894 1.00 97.44 88 PHE A N 1
ATOM 570 C CA . PHE A 1 88 ? 1.790 -9.391 -3.639 1.00 97.44 88 PHE A CA 1
ATOM 571 C C . PHE A 1 88 ? 0.439 -9.343 -4.347 1.00 97.44 88 PHE A C 1
ATOM 573 O O . PHE A 1 88 ? -0.602 -9.253 -3.692 1.00 97.44 88 PHE A O 1
ATOM 580 N N . ALA A 1 89 ? 0.446 -9.422 -5.675 1.00 95.50 89 ALA A N 1
ATOM 581 C CA . ALA A 1 89 ? -0.762 -9.408 -6.496 1.00 95.50 89 ALA A CA 1
ATOM 582 C C . ALA A 1 89 ? -0.672 -10.501 -7.568 1.00 95.50 89 ALA A C 1
ATOM 584 O O . ALA A 1 89 ? -0.003 -10.351 -8.592 1.00 95.50 89 ALA A O 1
ATOM 585 N N . GLY A 1 90 ? -1.337 -11.634 -7.335 1.00 89.50 90 GLY A N 1
ATOM 586 C CA . GLY A 1 90 ? -1.172 -12.813 -8.188 1.00 89.50 90 GLY A CA 1
ATOM 587 C C . GLY A 1 90 ? 0.271 -13.329 -8.148 1.00 89.50 90 GLY A C 1
ATOM 588 O O . GLY A 1 90 ? 0.722 -13.797 -7.109 1.00 89.50 90 GLY A O 1
ATOM 589 N N . THR A 1 91 ? 0.982 -13.259 -9.276 1.00 90.44 91 THR A N 1
ATOM 590 C CA . THR A 1 91 ? 2.405 -13.637 -9.386 1.00 90.44 91 THR A CA 1
ATOM 591 C C . THR A 1 91 ? 3.365 -12.458 -9.231 1.00 90.44 91 THR A C 1
ATOM 593 O O . THR A 1 91 ? 4.569 -12.680 -9.136 1.00 90.44 91 THR A O 1
ATOM 596 N N . ALA A 1 92 ? 2.857 -11.222 -9.236 1.00 94.00 92 ALA A N 1
ATOM 597 C CA . ALA A 1 92 ? 3.674 -10.026 -9.088 1.00 94.00 92 ALA A CA 1
ATOM 598 C C . ALA A 1 92 ? 4.073 -9.840 -7.621 1.00 94.00 92 ALA A C 1
ATOM 600 O O . ALA A 1 92 ? 3.231 -9.936 -6.721 1.00 94.00 92 ALA A O 1
ATOM 601 N N . VAL A 1 93 ? 5.354 -9.551 -7.402 1.00 97.31 93 VAL A N 1
ATOM 602 C CA . VAL A 1 93 ? 5.926 -9.235 -6.092 1.00 97.31 93 VAL A CA 1
ATOM 603 C C . VAL A 1 93 ? 6.678 -7.922 -6.218 1.00 97.31 93 VAL A C 1
ATOM 605 O O . VAL A 1 93 ? 7.638 -7.830 -6.987 1.00 97.31 93 VAL A O 1
ATOM 608 N N . CYS A 1 94 ? 6.244 -6.922 -5.460 1.00 98.50 94 CYS A N 1
ATOM 609 C CA . CYS A 1 94 ? 6.841 -5.595 -5.437 1.00 98.50 94 CYS A CA 1
ATOM 610 C C . CYS A 1 94 ? 7.318 -5.278 -4.023 1.00 98.50 94 CYS A C 1
ATOM 612 O O . CYS A 1 94 ? 6.590 -5.524 -3.065 1.00 98.50 94 CYS A O 1
ATOM 614 N N . SER A 1 95 ? 8.530 -4.750 -3.868 1.00 98.38 95 SER A N 1
ATOM 615 C CA . SER A 1 95 ? 9.085 -4.404 -2.555 1.00 98.38 95 SER A CA 1
ATOM 616 C C . SER A 1 95 ? 9.806 -3.065 -2.574 1.00 98.38 95 SER A C 1
ATOM 618 O O . SER A 1 95 ? 10.298 -2.619 -3.613 1.00 98.38 95 SER A O 1
ATOM 620 N N . GLY A 1 96 ? 9.852 -2.407 -1.421 1.00 98.25 96 GLY A N 1
ATOM 621 C CA . GLY A 1 96 ? 10.450 -1.090 -1.294 1.00 98.25 96 GLY A CA 1
ATOM 622 C C . GLY A 1 96 ? 10.183 -0.462 0.062 1.00 98.25 96 GLY A C 1
ATOM 623 O O . GLY A 1 96 ? 10.292 -1.143 1.087 1.00 98.25 96 GLY A O 1
ATOM 624 N N . LYS A 1 97 ? 9.906 0.845 0.069 1.00 97.00 97 LYS A N 1
ATOM 625 C CA . LYS A 1 97 ? 9.853 1.637 1.299 1.00 97.00 97 LYS A CA 1
ATOM 626 C C . LYS A 1 97 ? 8.656 2.573 1.388 1.00 97.00 97 LYS A C 1
ATOM 628 O O . LYS A 1 97 ? 8.119 3.008 0.372 1.00 97.00 97 LYS A O 1
ATOM 633 N N . VAL A 1 98 ? 8.296 2.886 2.628 1.00 96.50 98 VAL A N 1
ATOM 634 C CA . VAL A 1 98 ? 7.411 3.983 3.012 1.00 96.50 98 VAL A CA 1
ATOM 635 C C . VAL A 1 98 ? 8.272 5.152 3.482 1.00 96.50 98 VAL A C 1
ATOM 637 O O . VAL A 1 98 ? 9.166 4.966 4.308 1.00 96.50 98 VAL A O 1
ATOM 640 N N . ALA A 1 99 ? 8.003 6.351 2.984 1.00 92.56 99 ALA A N 1
ATOM 641 C CA . ALA A 1 99 ? 8.672 7.577 3.403 1.00 92.56 99 ALA A CA 1
ATOM 642 C C . ALA A 1 99 ? 7.656 8.701 3.626 1.00 92.56 99 ALA A C 1
ATOM 644 O O . ALA A 1 99 ? 6.575 8.689 3.041 1.00 92.56 99 ALA A O 1
ATOM 645 N N . ASP A 1 100 ? 8.016 9.669 4.465 1.00 90.75 100 ASP A N 1
ATOM 646 C CA . ASP A 1 100 ? 7.222 10.880 4.656 1.00 90.75 100 ASP A CA 1
ATOM 647 C C . ASP A 1 100 ? 7.581 11.915 3.589 1.00 90.75 100 ASP A C 1
ATOM 649 O O . ASP A 1 100 ? 8.752 12.263 3.407 1.00 90.75 100 ASP A O 1
ATOM 653 N N . GLU A 1 101 ? 6.568 12.447 2.919 1.00 89.19 101 GLU A N 1
ATOM 654 C CA . GLU A 1 101 ? 6.691 13.531 1.956 1.00 89.19 101 GLU A CA 1
ATOM 655 C C . GLU A 1 101 ? 5.537 14.513 2.156 1.00 89.19 101 GLU A C 1
ATOM 657 O O . GLU A 1 101 ? 4.370 14.144 2.068 1.00 89.19 101 GLU A O 1
ATOM 662 N N . ALA A 1 102 ? 5.862 15.775 2.459 1.00 86.50 102 ALA A N 1
ATOM 663 C CA . ALA A 1 102 ? 4.875 16.832 2.706 1.00 86.50 102 ALA A CA 1
ATOM 664 C C . ALA A 1 102 ? 3.762 16.427 3.704 1.00 86.50 102 ALA A C 1
ATOM 666 O O . ALA A 1 102 ? 2.582 16.654 3.450 1.00 86.50 102 ALA A O 1
ATOM 667 N N . ASP A 1 103 ? 4.156 15.816 4.831 1.00 83.88 103 ASP A N 1
ATOM 668 C CA . ASP A 1 103 ? 3.263 15.313 5.891 1.00 83.88 103 ASP A CA 1
ATOM 669 C C . ASP A 1 103 ? 2.319 14.169 5.455 1.00 83.88 103 ASP A C 1
ATOM 671 O O . ASP A 1 103 ? 1.335 13.867 6.133 1.00 83.88 103 ASP A O 1
ATOM 675 N N . MET A 1 104 ? 2.625 13.505 4.337 1.00 88.75 104 MET A N 1
ATOM 676 C CA . MET A 1 104 ? 1.905 12.343 3.814 1.00 88.75 104 MET A CA 1
ATOM 677 C C . MET A 1 104 ? 2.854 11.148 3.701 1.00 88.75 104 MET A C 1
ATOM 679 O O . MET A 1 104 ? 4.048 11.319 3.467 1.00 88.75 104 MET A O 1
ATOM 683 N N . GLN A 1 105 ? 2.336 9.927 3.840 1.00 94.75 105 GLN A N 1
ATOM 684 C CA . GLN A 1 105 ? 3.148 8.727 3.641 1.00 94.75 105 GLN A CA 1
ATOM 685 C C . GLN A 1 105 ? 3.073 8.260 2.188 1.00 94.75 105 GLN A C 1
ATOM 687 O O . GLN A 1 105 ? 1.994 7.921 1.691 1.00 94.75 105 GLN A O 1
ATOM 692 N N . MET A 1 106 ? 4.232 8.188 1.543 1.00 97.06 106 MET A N 1
ATOM 693 C CA . MET A 1 106 ? 4.398 7.712 0.175 1.00 97.06 106 MET A CA 1
ATOM 694 C C . MET A 1 106 ? 5.075 6.346 0.164 1.00 97.06 106 MET A C 1
ATOM 696 O O . MET A 1 106 ? 6.040 6.097 0.889 1.00 97.06 106 MET A O 1
ATOM 700 N N . ILE A 1 107 ? 4.562 5.458 -0.676 1.00 98.12 107 ILE A N 1
ATOM 701 C CA . ILE A 1 107 ? 5.065 4.114 -0.927 1.00 98.12 107 ILE A CA 1
ATOM 702 C C . ILE A 1 107 ? 5.797 4.128 -2.266 1.00 98.12 107 ILE A C 1
ATOM 704 O O . ILE A 1 107 ? 5.217 4.511 -3.279 1.00 98.12 107 ILE A O 1
ATOM 708 N N . SER A 1 108 ? 7.042 3.654 -2.274 1.00 98.12 108 SER A N 1
ATOM 709 C CA . SER A 1 108 ? 7.827 3.440 -3.492 1.00 98.12 108 SER A CA 1
ATOM 710 C C . SER A 1 108 ? 8.344 2.005 -3.527 1.00 98.12 108 SER A C 1
ATOM 712 O O . SER A 1 108 ? 9.113 1.596 -2.650 1.00 98.12 108 SER A O 1
ATOM 714 N N . LEU A 1 109 ? 7.912 1.231 -4.524 1.00 98.50 109 LEU A N 1
ATOM 715 C CA . LEU A 1 109 ? 8.223 -0.183 -4.723 1.00 98.50 109 LEU A CA 1
ATOM 716 C C . LEU A 1 109 ? 8.876 -0.431 -6.084 1.00 98.50 109 LEU A C 1
ATOM 718 O O . LEU A 1 109 ? 8.707 0.318 -7.043 1.00 98.50 109 LEU A O 1
ATOM 722 N N . LYS A 1 110 ? 9.565 -1.567 -6.185 1.00 98.25 110 LYS A N 1
ATOM 723 C CA . LYS A 1 110 ? 9.989 -2.164 -7.453 1.00 98.25 110 LYS A CA 1
ATOM 724 C C . LYS A 1 110 ? 9.442 -3.573 -7.573 1.00 98.25 110 LYS A C 1
ATOM 726 O O . LYS A 1 110 ? 9.604 -4.369 -6.649 1.00 98.25 110 LYS A O 1
ATOM 731 N N . CYS A 1 111 ? 8.852 -3.885 -8.720 1.00 97.69 111 CYS A N 1
ATOM 732 C CA . CYS A 1 111 ? 8.307 -5.205 -9.003 1.00 97.69 111 CYS A CA 1
ATOM 733 C C . CYS A 1 111 ? 9.345 -6.111 -9.676 1.00 97.69 111 CYS A C 1
ATOM 735 O O . CYS A 1 111 ? 10.063 -5.696 -10.587 1.00 97.69 111 CYS A O 1
ATOM 737 N N . GLN A 1 112 ? 9.435 -7.364 -9.225 1.00 96.75 112 GLN A N 1
ATOM 738 C CA . GLN A 1 112 ? 10.407 -8.335 -9.745 1.00 96.75 112 GLN A CA 1
ATOM 739 C C . GLN A 1 112 ? 10.132 -8.745 -11.198 1.00 96.75 112 GLN A C 1
ATOM 741 O O . GLN A 1 112 ? 11.050 -9.147 -11.909 1.00 96.75 112 GLN A O 1
ATOM 746 N N . ASP A 1 113 ? 8.878 -8.646 -11.632 1.00 93.56 113 ASP A N 1
ATOM 747 C CA . ASP A 1 113 ? 8.430 -8.929 -12.996 1.00 93.56 113 ASP A CA 1
ATOM 748 C C . ASP A 1 113 ? 8.556 -7.719 -13.941 1.00 93.56 113 ASP A C 1
ATOM 750 O O . ASP A 1 113 ? 8.240 -7.835 -15.124 1.00 93.56 113 ASP A O 1
ATOM 754 N N . GLY A 1 114 ? 9.039 -6.575 -13.441 1.00 94.88 114 GLY A N 1
ATOM 755 C CA . GLY A 1 114 ? 9.176 -5.335 -14.207 1.00 94.88 114 GLY A CA 1
ATOM 756 C C . GLY A 1 114 ? 7.861 -4.596 -14.460 1.00 94.88 114 GLY A C 1
ATOM 757 O O . GLY A 1 114 ? 7.851 -3.679 -15.275 1.00 94.88 114 GLY A O 1
ATOM 758 N N . SER A 1 115 ? 6.766 -4.990 -13.804 1.00 93.19 115 SER A N 1
ATOM 759 C CA . SER A 1 115 ? 5.500 -4.256 -13.839 1.00 93.19 115 SER A CA 1
ATOM 760 C C . SER A 1 115 ? 5.620 -2.887 -13.162 1.00 93.19 115 SER A C 1
ATOM 762 O O . SER A 1 115 ? 6.304 -2.751 -12.148 1.00 93.19 115 SER A O 1
ATOM 764 N N . ASP A 1 116 ? 4.874 -1.908 -13.675 1.00 94.38 116 ASP A N 1
ATOM 765 C CA . ASP A 1 116 ? 4.706 -0.587 -13.055 1.00 94.38 116 ASP A CA 1
ATOM 766 C C . ASP A 1 116 ? 3.430 -0.504 -12.191 1.00 94.38 116 ASP A C 1
ATOM 768 O O . ASP A 1 116 ? 3.097 0.538 -11.633 1.00 94.38 116 ASP A O 1
ATOM 772 N N . ALA A 1 117 ? 2.677 -1.600 -12.061 1.00 94.00 117 ALA A N 1
ATOM 773 C CA . ALA A 1 117 ? 1.497 -1.626 -11.205 1.00 94.00 117 ALA A CA 1
ATOM 774 C C . ALA A 1 117 ? 1.902 -1.608 -9.723 1.00 94.00 117 ALA A C 1
ATOM 776 O O . AL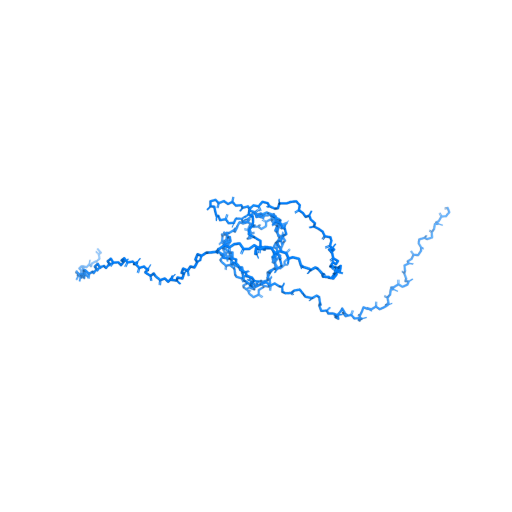A A 1 117 ? 2.637 -2.486 -9.272 1.00 94.00 117 ALA A O 1
ATOM 777 N N . ARG A 1 118 ? 1.336 -0.674 -8.946 1.00 97.00 118 ARG A N 1
ATOM 778 C CA . ARG A 1 118 ? 1.600 -0.512 -7.501 1.00 97.00 118 ARG A CA 1
ATOM 779 C C . ARG A 1 118 ? 3.070 -0.205 -7.172 1.00 97.00 118 ARG A C 1
ATOM 781 O O . ARG A 1 118 ? 3.557 -0.599 -6.118 1.00 97.00 118 ARG A O 1
ATOM 788 N N . THR A 1 119 ? 3.793 0.476 -8.059 1.00 98.06 119 THR A N 1
ATOM 789 C CA . THR A 1 119 ? 5.166 0.939 -7.783 1.00 98.06 119 THR A CA 1
ATOM 790 C C . THR A 1 119 ? 5.196 2.249 -7.007 1.00 98.06 119 THR A C 1
ATOM 792 O O . THR A 1 119 ? 6.086 2.433 -6.185 1.00 98.06 119 THR A O 1
ATOM 795 N N . GLU A 1 120 ? 4.211 3.122 -7.195 1.00 98.19 120 GLU A N 1
ATOM 796 C CA . GLU A 1 120 ? 4.085 4.388 -6.470 1.00 98.19 120 GLU A CA 1
ATOM 797 C C . GLU A 1 120 ? 2.673 4.523 -5.904 1.00 98.19 120 GLU A C 1
ATOM 799 O O . GLU A 1 120 ? 1.689 4.309 -6.617 1.00 98.19 120 GLU A O 1
ATOM 804 N N . GLY A 1 121 ? 2.560 4.820 -4.608 1.00 98.19 121 GLY A N 1
ATOM 805 C CA . GLY A 1 121 ? 1.263 4.926 -3.944 1.00 98.19 121 GLY A CA 1
ATOM 806 C C . GLY A 1 121 ? 1.252 5.879 -2.762 1.00 98.19 121 GLY A C 1
ATOM 807 O O . GLY A 1 121 ? 2.208 5.957 -1.998 1.00 98.19 121 GLY A O 1
ATOM 808 N N . MET A 1 122 ? 0.140 6.582 -2.590 1.00 97.94 122 MET A N 1
ATOM 809 C CA . MET A 1 122 ? -0.098 7.496 -1.479 1.00 97.94 122 MET A CA 1
ATOM 810 C C . MET A 1 122 ? -1.003 6.833 -0.444 1.00 97.94 122 MET A C 1
ATOM 812 O O . MET A 1 122 ? -2.071 6.326 -0.790 1.00 97.94 122 MET A O 1
ATOM 816 N N . VAL A 1 123 ? -0.617 6.861 0.832 1.00 97.81 123 VAL A N 1
ATOM 817 C CA . VAL A 1 123 ? -1.504 6.439 1.925 1.00 97.81 123 VAL A CA 1
ATOM 818 C C . VAL A 1 123 ? -2.535 7.539 2.176 1.00 97.81 123 VAL A C 1
ATOM 820 O O . VAL A 1 123 ? -2.248 8.541 2.826 1.00 97.81 123 VAL A O 1
ATOM 823 N N . ASP A 1 124 ? -3.759 7.341 1.689 1.00 96.81 124 ASP A N 1
ATOM 824 C CA . ASP A 1 124 ? -4.859 8.293 1.886 1.00 96.81 124 ASP A CA 1
ATOM 825 C C . ASP A 1 124 ? -5.391 8.261 3.319 1.00 96.81 124 ASP A C 1
ATOM 827 O O . ASP A 1 124 ? -5.778 9.278 3.901 1.00 96.81 124 ASP A O 1
ATOM 831 N N . LYS A 1 125 ? -5.494 7.050 3.873 1.00 96.06 125 LYS A N 1
ATOM 832 C CA . LYS A 1 125 ? -6.077 6.822 5.191 1.00 96.06 125 LYS A CA 1
ATOM 833 C C . LYS A 1 125 ? -5.542 5.541 5.793 1.00 96.06 125 LYS A C 1
ATOM 835 O O . LYS A 1 125 ? -5.615 4.485 5.173 1.00 96.06 125 LYS A O 1
ATOM 840 N N . VAL A 1 126 ? -5.127 5.613 7.047 1.00 95.88 126 VAL A N 1
ATOM 841 C CA . VAL A 1 126 ? -4.771 4.446 7.847 1.00 95.88 126 VAL A CA 1
ATOM 842 C C . VAL A 1 126 ? -5.523 4.485 9.171 1.00 95.88 126 VAL A C 1
ATOM 844 O O . VAL A 1 126 ? -5.808 5.548 9.717 1.00 95.88 126 VAL A O 1
ATOM 847 N N . GLY A 1 127 ? -5.927 3.317 9.650 1.00 93.69 127 GLY A N 1
ATOM 848 C CA . GLY A 1 127 ? -6.526 3.139 10.964 1.00 93.69 127 GLY A CA 1
ATOM 849 C C . GLY A 1 127 ? -6.334 1.705 11.436 1.00 93.69 127 GLY A C 1
ATOM 850 O O . GLY A 1 127 ? -5.708 0.895 10.766 1.00 93.69 127 GLY A O 1
ATOM 851 N N . SER A 1 128 ? -6.913 1.345 12.577 1.00 92.50 128 SER A N 1
ATOM 852 C CA . SER A 1 128 ? -6.664 0.035 13.199 1.00 92.50 128 SER A CA 1
ATOM 853 C C . SER A 1 128 ? -7.106 -1.184 12.377 1.00 92.50 128 SER A C 1
ATOM 855 O O . SER A 1 128 ? -6.580 -2.268 12.603 1.00 92.50 128 SER A O 1
ATOM 857 N N . LYS A 1 129 ? -8.054 -1.031 11.442 1.00 94.50 129 LYS A N 1
ATOM 858 C CA . LYS A 1 129 ? -8.650 -2.142 10.669 1.00 94.50 129 LYS A CA 1
ATOM 859 C C . LYS A 1 129 ? -8.628 -1.960 9.157 1.00 94.50 129 LYS A C 1
ATOM 861 O O . LYS A 1 129 ? -8.838 -2.928 8.436 1.00 94.50 129 LYS A O 1
ATOM 866 N N . ALA A 1 130 ? -8.424 -0.737 8.680 1.00 97.00 130 ALA A N 1
ATOM 867 C CA . ALA A 1 130 ? -8.503 -0.416 7.264 1.00 97.00 130 ALA A CA 1
ATOM 868 C C . ALA A 1 130 ? -7.370 0.525 6.859 1.00 97.00 130 ALA A C 1
ATOM 870 O O . ALA A 1 130 ? -7.008 1.431 7.613 1.00 97.00 130 ALA A O 1
ATOM 871 N N . LEU A 1 131 ? -6.867 0.305 5.652 1.00 98.25 131 LEU A N 1
ATOM 872 C CA . LEU A 1 131 ? -5.826 1.083 4.999 1.00 98.25 131 LEU A CA 1
ATOM 873 C C . LEU A 1 131 ? -6.303 1.395 3.583 1.00 98.25 131 LEU A C 1
ATOM 875 O O . LEU A 1 131 ? -6.747 0.500 2.874 1.00 98.25 131 LEU A O 1
ATOM 879 N N . THR A 1 132 ? -6.262 2.655 3.177 1.00 98.38 132 THR A N 1
ATOM 880 C CA . THR A 1 132 ? -6.565 3.083 1.808 1.00 98.38 132 THR A CA 1
ATOM 881 C C . THR A 1 132 ? -5.309 3.666 1.198 1.00 98.38 132 THR A C 1
ATOM 883 O O . THR A 1 132 ? -4.693 4.548 1.799 1.00 98.38 132 THR A O 1
ATOM 886 N N . ILE A 1 133 ? -4.935 3.138 0.037 1.00 98.56 133 ILE A N 1
ATOM 887 C CA . ILE A 1 133 ? -3.799 3.604 -0.750 1.00 98.56 133 ILE A CA 1
ATOM 888 C C . ILE A 1 133 ? -4.312 3.947 -2.141 1.00 98.56 133 ILE A C 1
ATOM 890 O O . ILE A 1 133 ? -5.013 3.138 -2.749 1.00 98.56 133 ILE A O 1
ATOM 894 N N . THR A 1 134 ? -3.940 5.110 -2.657 1.00 98.44 134 THR A N 1
ATOM 895 C CA . THR A 1 134 ? -4.113 5.440 -4.071 1.00 98.44 134 THR A CA 1
ATOM 896 C C . THR A 1 134 ? -2.799 5.195 -4.786 1.00 98.44 134 THR A C 1
ATOM 898 O O . THR A 1 134 ? -1.820 5.898 -4.548 1.00 98.44 134 THR A O 1
ATOM 901 N N . TRP A 1 135 ? -2.776 4.178 -5.642 1.00 98.31 135 TRP A N 1
ATOM 902 C CA . TRP A 1 135 ? -1.646 3.879 -6.511 1.00 98.31 135 TRP A CA 1
ATOM 903 C C . TRP A 1 135 ? -1.700 4.733 -7.770 1.00 98.31 135 TRP A C 1
ATOM 905 O O . TRP A 1 135 ? -2.780 4.991 -8.312 1.00 98.31 135 TRP A O 1
ATOM 915 N N . GLU A 1 136 ? -0.534 5.123 -8.268 1.00 96.88 136 GLU A N 1
ATOM 916 C CA . GLU A 1 136 ? -0.436 5.737 -9.584 1.00 96.88 136 GLU A CA 1
ATOM 917 C C . GLU A 1 136 ? -0.800 4.746 -10.704 1.00 96.88 136 GLU A C 1
ATOM 919 O O . GLU A 1 136 ? -0.741 3.520 -10.555 1.00 96.88 136 GLU A O 1
ATOM 924 N N . GLY A 1 137 ? -1.187 5.294 -11.856 1.00 94.12 137 GLY A N 1
ATOM 925 C CA . GLY A 1 137 ? -1.600 4.517 -13.022 1.00 94.12 137 GLY A CA 1
ATOM 926 C C . GLY A 1 137 ? -3.008 3.928 -12.901 1.00 94.12 137 GLY A C 1
ATOM 927 O O . GLY A 1 137 ? -3.881 4.469 -12.226 1.00 94.12 137 GLY A O 1
ATOM 928 N N . ASP A 1 138 ? -3.239 2.817 -13.600 1.00 93.50 138 ASP A N 1
ATOM 929 C CA . ASP A 1 138 ? -4.586 2.266 -13.807 1.00 93.50 138 ASP A CA 1
ATOM 930 C C . ASP A 1 138 ? -5.156 1.520 -12.589 1.00 93.50 138 ASP A C 1
ATOM 932 O O . ASP A 1 138 ? -6.350 1.227 -12.557 1.00 93.50 138 ASP A O 1
ATOM 936 N N . VAL A 1 139 ? -4.327 1.205 -11.585 1.00 96.31 139 VAL A N 1
ATOM 937 C CA . VAL A 1 139 ? -4.785 0.526 -10.359 1.00 96.31 139 VAL A CA 1
ATOM 938 C C . VAL A 1 139 ? -5.657 1.462 -9.521 1.00 96.31 139 VAL A C 1
ATOM 940 O O . VAL A 1 139 ? -6.691 1.041 -9.002 1.00 96.31 139 VAL A O 1
ATOM 943 N N . GLY A 1 140 ? -5.260 2.733 -9.403 1.00 97.44 140 GLY A N 1
ATOM 944 C CA . GLY A 1 140 ? -5.985 3.732 -8.630 1.00 97.44 140 GLY A CA 1
ATOM 945 C C . GLY A 1 140 ? -6.115 3.368 -7.148 1.00 97.44 140 GLY A C 1
ATOM 946 O O . GLY A 1 140 ? -5.186 2.859 -6.521 1.00 97.44 140 GLY A O 1
ATOM 947 N N . GLN A 1 141 ? -7.275 3.676 -6.569 1.00 97.94 141 GLN A N 1
ATOM 948 C CA . GLN A 1 141 ? -7.521 3.505 -5.140 1.00 97.94 141 GLN A CA 1
ATOM 949 C C . GLN A 1 141 ? -7.819 2.050 -4.763 1.00 97.94 141 GLN A C 1
ATOM 951 O O . GLN A 1 141 ? -8.745 1.431 -5.286 1.00 97.94 141 GLN A O 1
ATOM 956 N N . GLU A 1 142 ? -7.101 1.548 -3.762 1.00 98.25 142 GLU A N 1
ATOM 957 C CA . GLU A 1 142 ? -7.316 0.243 -3.149 1.00 98.25 142 GLU A CA 1
ATOM 958 C C . GLU A 1 142 ? -7.545 0.385 -1.642 1.00 98.25 142 GLU A C 1
ATOM 960 O O . GLU A 1 142 ? -6.794 1.050 -0.926 1.00 98.25 142 GLU A O 1
ATOM 965 N N . THR A 1 143 ? -8.584 -0.282 -1.138 1.00 98.06 143 THR A N 1
ATOM 966 C CA . THR A 1 143 ? -8.848 -0.380 0.300 1.00 98.06 143 THR A CA 1
ATOM 967 C C . THR A 1 143 ? -8.506 -1.775 0.803 1.00 98.06 143 THR A C 1
ATOM 969 O O . THR A 1 143 ? -9.145 -2.764 0.444 1.00 98.06 143 THR A O 1
ATOM 972 N N . PHE A 1 144 ? -7.537 -1.833 1.704 1.00 98.12 144 PHE A N 1
ATOM 973 C CA . PHE A 1 144 ? -7.097 -3.025 2.399 1.00 98.12 144 PHE A CA 1
ATOM 974 C C . PHE A 1 144 ? -7.755 -3.135 3.774 1.00 98.12 144 PHE A C 1
ATOM 976 O O . PHE A 1 144 ? -7.969 -2.144 4.475 1.00 98.12 144 PHE A O 1
ATOM 983 N N . GLN A 1 145 ? -8.039 -4.365 4.178 1.00 97.50 145 GLN A N 1
ATOM 984 C CA . GLN A 1 145 ? -8.424 -4.736 5.532 1.00 97.50 145 GLN A CA 1
ATOM 985 C C . GLN A 1 145 ? -7.210 -5.296 6.261 1.00 97.50 145 GLN A C 1
ATOM 987 O O . GLN A 1 145 ? -6.414 -6.032 5.673 1.00 97.50 145 GLN A O 1
ATOM 992 N N . LYS A 1 146 ? -7.064 -4.965 7.541 1.00 95.81 146 LYS A N 1
ATOM 993 C CA . LYS A 1 146 ? -5.987 -5.523 8.354 1.00 95.81 146 LYS A CA 1
ATOM 994 C C . LYS A 1 146 ? -6.203 -7.025 8.489 1.00 95.81 146 LYS A C 1
ATOM 996 O O . LYS A 1 146 ? -7.299 -7.472 8.827 1.00 95.81 146 LYS A O 1
ATOM 1001 N N . ALA A 1 147 ? -5.175 -7.806 8.186 1.00 91.88 147 ALA A N 1
ATOM 1002 C CA . ALA A 1 147 ? -5.226 -9.238 8.405 1.00 91.88 147 ALA A CA 1
ATOM 1003 C C . ALA A 1 147 ? -4.968 -9.506 9.890 1.00 91.88 147 ALA A C 1
ATOM 1005 O O . ALA A 1 147 ? -3.864 -9.297 10.396 1.00 91.88 147 ALA A O 1
ATOM 1006 N N . GLU A 1 148 ? -6.009 -9.948 10.588 1.00 80.81 148 GLU A N 1
ATOM 1007 C CA . GLU A 1 148 ? -5.918 -10.391 11.976 1.00 80.81 148 GLU A CA 1
ATOM 1008 C C . GLU A 1 148 ? -5.103 -11.694 12.043 1.00 80.81 148 GLU A C 1
ATOM 1010 O O . GLU A 1 148 ? -5.306 -12.625 11.260 1.00 80.81 148 GLU A O 1
ATOM 1015 N N . GLY A 1 149 ? -4.141 -11.751 12.962 1.00 60.84 149 GLY A N 1
ATOM 1016 C CA . GLY A 1 149 ? -3.214 -12.869 13.081 1.00 60.84 149 GLY A CA 1
ATOM 1017 C C . GLY A 1 149 ? -3.741 -13.993 13.967 1.00 60.84 149 GLY A C 1
ATOM 1018 O O . GLY A 1 149 ? -3.737 -13.892 15.190 1.00 60.84 149 GLY A O 1
ATOM 1019 N N . SER A 1 150 ? -4.077 -15.118 13.349 1.00 46.09 150 SER A N 1
ATOM 1020 C CA . SER A 1 150 ? -3.615 -16.443 13.773 1.00 46.09 150 SER A CA 1
ATOM 1021 C C . SER A 1 150 ? -3.505 -17.293 12.514 1.00 46.09 150 SER A C 1
ATOM 1023 O O . SER A 1 150 ? -4.425 -17.301 11.697 1.00 46.09 150 SER A O 1
ATOM 1025 N N . LEU A 1 151 ? -2.396 -18.021 12.349 1.00 52.25 151 LEU A N 1
ATOM 1026 C CA . LEU A 1 151 ? -2.398 -19.186 11.464 1.00 52.25 151 LEU A CA 1
ATOM 1027 C C . LEU A 1 151 ? -3.603 -20.055 11.861 1.00 52.25 151 LEU A C 1
ATOM 1029 O O . LEU A 1 151 ? -3.856 -20.173 13.068 1.00 52.25 151 LEU A O 1
ATOM 1033 N N . PRO A 1 152 ? -4.347 -20.660 10.913 1.00 52.06 152 PRO A N 1
ATOM 1034 C CA . PRO A 1 152 ? -5.266 -21.716 11.297 1.00 52.06 152 PRO A CA 1
ATOM 1035 C C . PRO A 1 152 ? -4.455 -22.699 12.139 1.00 52.06 152 PRO A C 1
ATOM 1037 O O . PRO A 1 152 ? -3.391 -23.154 11.718 1.00 52.06 152 PRO A O 1
ATOM 1040 N N . SER A 1 153 ? -4.912 -22.966 13.362 1.00 58.69 153 SER A N 1
ATOM 1041 C CA . SER A 1 153 ? -4.217 -23.882 14.273 1.00 58.69 153 SER A CA 1
ATOM 1042 C C . SER A 1 153 ? -4.089 -25.288 13.675 1.00 58.69 153 SER A C 1
ATOM 1044 O O . SER A 1 153 ? -3.318 -26.105 14.166 1.00 58.69 153 SER A O 1
ATOM 1046 N N . GLU A 1 154 ? -4.819 -25.548 12.592 1.00 57.28 154 GLU A N 1
ATOM 1047 C CA . GLU A 1 154 ? -4.804 -26.776 11.826 1.00 57.28 154 GLU A CA 1
ATOM 1048 C C . GLU A 1 154 ? -4.040 -26.564 10.512 1.00 57.28 154 GLU A C 1
ATOM 1050 O O . GLU A 1 154 ? -4.590 -26.176 9.480 1.00 57.28 154 GLU A O 1
ATOM 1055 N N . LEU A 1 155 ? -2.734 -26.834 10.557 1.00 62.31 155 LEU A N 1
ATOM 1056 C CA . LEU A 1 155 ? -2.000 -27.267 9.371 1.00 62.31 155 LEU A CA 1
ATOM 1057 C C . LEU A 1 155 ? -2.608 -28.609 8.921 1.00 62.31 155 LEU A C 1
ATOM 1059 O O . LEU A 1 155 ? -2.774 -29.484 9.774 1.00 62.31 155 LEU A O 1
ATOM 1063 N N . PRO A 1 156 ? -2.917 -28.815 7.627 1.00 65.25 156 PRO A N 1
ATOM 1064 C CA . PRO A 1 156 ? -3.332 -30.122 7.131 1.00 65.25 156 PRO A CA 1
ATOM 1065 C C . PRO A 1 156 ? -2.289 -31.177 7.516 1.00 65.25 156 PRO A C 1
ATOM 1067 O O . PRO A 1 156 ? -1.140 -31.122 7.077 1.00 65.25 156 PRO A O 1
ATOM 1070 N N . THR A 1 157 ? -2.680 -32.129 8.357 1.00 64.94 157 THR A N 1
ATOM 1071 C CA . THR A 1 157 ? -1.841 -33.269 8.751 1.00 64.94 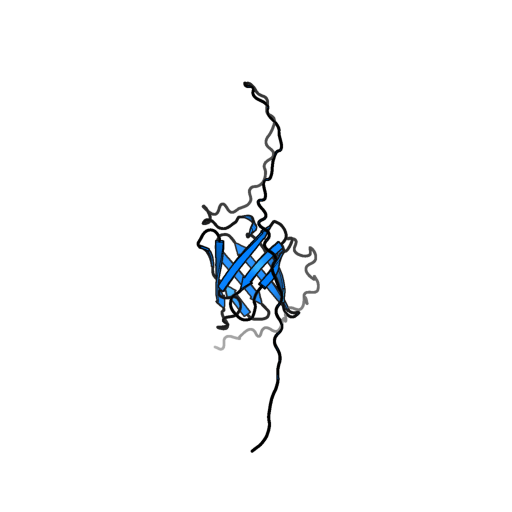157 THR A CA 1
ATOM 1072 C C . THR A 1 157 ? -1.735 -34.320 7.646 1.00 64.94 157 THR A C 1
ATOM 1074 O O . THR A 1 157 ? -0.890 -35.207 7.735 1.00 64.94 157 THR A O 1
ATOM 1077 N N . ASP A 1 158 ? -2.515 -34.180 6.570 1.00 70.69 158 ASP A N 1
ATOM 1078 C CA . ASP A 1 158 ? -2.493 -35.032 5.377 1.00 70.69 158 ASP A CA 1
ATOM 1079 C C . ASP A 1 158 ? -1.312 -34.720 4.436 1.00 70.69 158 ASP A C 1
ATOM 1081 O O . ASP A 1 158 ? -1.433 -34.769 3.209 1.00 70.69 158 ASP A O 1
ATOM 1085 N N . LEU A 1 159 ? -0.134 -34.411 4.991 1.00 65.31 159 LEU A N 1
ATOM 1086 C CA . LEU A 1 159 ? 1.096 -34.509 4.212 1.00 65.31 159 LEU A CA 1
ATOM 1087 C C . LEU A 1 159 ? 1.263 -35.985 3.814 1.00 65.31 159 LEU A C 1
ATOM 1089 O O . LEU A 1 159 ? 1.291 -36.843 4.704 1.00 65.31 159 LEU A O 1
ATOM 1093 N N . PRO A 1 160 ? 1.397 -36.318 2.516 1.00 70.88 160 PRO A N 1
ATOM 1094 C CA . PRO A 1 160 ? 1.664 -37.686 2.109 1.00 70.88 160 PRO A CA 1
ATOM 1095 C C . PRO A 1 160 ? 2.954 -38.146 2.791 1.00 70.88 160 PRO A C 1
ATOM 1097 O O . PRO A 1 160 ? 4.045 -37.667 2.497 1.00 70.88 160 PRO A O 1
ATOM 1100 N N . THR A 1 161 ? 2.828 -39.089 3.723 1.00 66.94 161 THR A N 1
ATOM 1101 C CA . THR A 1 161 ? 3.940 -39.614 4.534 1.00 66.94 161 THR A CA 1
ATOM 1102 C C . THR A 1 161 ? 4.891 -40.504 3.719 1.00 66.94 161 THR A C 1
ATOM 1104 O O . THR A 1 161 ? 5.832 -41.085 4.253 1.00 66.94 161 THR A O 1
ATOM 1107 N N . GLY A 1 162 ? 4.656 -40.632 2.412 1.00 63.91 162 GLY A N 1
ATOM 1108 C CA . GLY A 1 162 ? 5.494 -41.383 1.492 1.00 63.91 162 GLY A CA 1
ATOM 1109 C C . GLY A 1 162 ? 6.652 -40.536 0.990 1.00 63.91 162 GLY A C 1
ATOM 1110 O O . GLY A 1 162 ? 6.598 -40.030 -0.128 1.00 63.91 162 GLY A O 1
ATOM 1111 N N . LEU A 1 163 ? 7.712 -40.405 1.790 1.00 65.81 163 LEU A N 1
ATOM 1112 C CA . LEU A 1 163 ? 9.012 -40.024 1.246 1.00 65.81 163 LEU A CA 1
ATOM 1113 C C . LEU A 1 163 ? 9.422 -41.132 0.250 1.00 65.81 163 LEU A C 1
ATOM 1115 O O . LEU A 1 163 ? 9.543 -42.285 0.677 1.00 65.81 163 LEU A O 1
ATOM 1119 N N . PRO A 1 164 ? 9.593 -40.848 -1.057 1.00 67.62 164 PRO A N 1
ATOM 1120 C CA . PRO A 1 164 ? 9.990 -41.867 -2.020 1.00 67.62 164 PRO A CA 1
ATOM 1121 C C . PRO A 1 164 ? 11.326 -42.466 -1.576 1.00 67.62 164 PRO A C 1
ATOM 1123 O O . PRO A 1 164 ? 12.332 -41.769 -1.470 1.00 67.62 164 PRO A O 1
ATOM 1126 N N . THR A 1 165 ? 11.321 -43.761 -1.261 1.00 68.06 165 THR A N 1
ATOM 1127 C CA . THR A 1 165 ? 12.506 -44.488 -0.774 1.00 68.06 165 THR A CA 1
ATOM 1128 C C . THR A 1 165 ? 13.465 -44.848 -1.920 1.00 68.06 165 THR A C 1
ATOM 1130 O O . THR A 1 165 ? 14.547 -45.373 -1.687 1.00 68.06 165 THR A O 1
ATOM 1133 N N . ASP A 1 166 ? 13.110 -44.501 -3.159 1.00 64.62 166 ASP A N 1
ATOM 1134 C CA . ASP A 1 166 ? 13.861 -44.820 -4.372 1.00 64.62 166 ASP A CA 1
ATOM 1135 C C . ASP A 1 166 ? 14.856 -43.717 -4.774 1.00 64.62 166 ASP A C 1
ATOM 1137 O O . ASP A 1 166 ? 15.006 -43.417 -5.959 1.00 64.62 166 ASP A O 1
ATOM 1141 N N . LEU A 1 167 ? 15.557 -43.091 -3.818 1.00 65.19 167 LEU A N 1
ATOM 1142 C CA . LEU A 1 167 ? 16.753 -42.324 -4.182 1.00 65.19 167 LEU A CA 1
ATOM 1143 C C . LEU A 1 167 ? 17.818 -43.323 -4.674 1.00 65.19 167 LEU A C 1
ATOM 1145 O O . LEU A 1 167 ? 18.282 -44.140 -3.873 1.00 65.19 167 LEU A O 1
ATOM 1149 N N . PRO A 1 168 ? 18.250 -43.286 -5.949 1.00 65.69 168 PRO A N 1
ATOM 1150 C CA . PRO A 1 168 ? 19.355 -44.120 -6.387 1.00 65.69 168 PRO A CA 1
ATOM 1151 C C . PRO A 1 168 ? 20.622 -43.679 -5.648 1.00 65.69 168 PRO A C 1
ATOM 1153 O O . PRO A 1 168 ? 21.140 -42.582 -5.865 1.00 65.69 168 PRO A O 1
ATOM 1156 N N . THR A 1 169 ? 21.142 -44.546 -4.780 1.00 64.19 169 THR A N 1
ATOM 1157 C CA . THR A 1 169 ? 22.513 -44.434 -4.280 1.00 64.19 169 THR A CA 1
ATOM 1158 C C . THR A 1 169 ? 23.438 -44.478 -5.490 1.00 64.19 169 THR A C 1
ATOM 1160 O O . THR A 1 169 ? 23.563 -45.514 -6.144 1.00 64.19 169 THR A O 1
ATOM 1163 N N . ALA A 1 170 ? 24.074 -43.351 -5.811 1.00 62.69 170 ALA A N 1
ATOM 1164 C CA . ALA A 1 170 ? 25.143 -43.317 -6.794 1.00 62.69 170 ALA A CA 1
ATOM 1165 C C . ALA A 1 170 ? 26.260 -44.254 -6.311 1.00 62.69 170 ALA A C 1
ATOM 1167 O O . ALA A 1 170 ? 26.973 -43.960 -5.352 1.00 62.69 170 ALA A O 1
ATOM 1168 N N . SER A 1 171 ? 26.369 -45.417 -6.950 1.00 58.38 171 SER A N 1
ATOM 1169 C CA . SER A 1 171 ? 27.471 -46.344 -6.734 1.00 58.38 171 SER A CA 1
ATOM 1170 C C . SER A 1 171 ? 28.742 -45.681 -7.257 1.00 58.38 171 SER A C 1
ATOM 1172 O O . SER A 1 171 ? 28.841 -45.385 -8.448 1.00 58.38 171 SER A O 1
ATOM 1174 N N . ALA A 1 172 ? 29.710 -45.433 -6.375 1.00 59.09 172 ALA A N 1
ATOM 1175 C CA . ALA A 1 172 ? 31.057 -45.057 -6.777 1.00 59.09 172 ALA A CA 1
ATOM 1176 C C . ALA A 1 172 ? 31.659 -46.227 -7.573 1.00 59.09 172 ALA A C 1
ATOM 1178 O O . ALA A 1 172 ? 31.912 -47.300 -7.023 1.00 59.09 172 ALA A O 1
ATOM 1179 N N . GLY A 1 173 ? 31.796 -46.040 -8.885 1.00 62.53 173 GLY A N 1
ATOM 1180 C CA . GLY A 1 173 ? 32.560 -46.930 -9.754 1.00 62.53 173 GLY A CA 1
ATOM 1181 C C . GLY A 1 173 ? 34.054 -46.796 -9.458 1.00 62.53 173 GLY A C 1
ATOM 1182 O O . GLY A 1 173 ? 34.524 -45.699 -9.158 1.00 62.53 173 GLY A O 1
ATOM 1183 N N . SER A 1 174 ? 34.743 -47.939 -9.482 1.00 55.66 174 SER A N 1
ATOM 1184 C CA . SER A 1 174 ? 36.183 -48.114 -9.244 1.00 55.66 174 SER A CA 1
ATOM 1185 C C . SER A 1 174 ? 37.075 -47.462 -10.294 1.00 55.66 174 SER A C 1
ATOM 1187 O O . SER A 1 174 ? 36.627 -47.345 -11.457 1.00 55.66 174 SER A O 1
#

Sequence (174 aa):
MSSARRGARVAAAAAGLAAALVLTGCGGGGDGPEAKESSAPPKASDSADGGGSKGSSGVATELQGNWLATTDGKAVALFVNGDEVAVFAGTAVCSGKVADEADMQMISLKCQDGSDARTEGMVDKVGSKALTITWEGDVGQETFQKAEGSLPSELPTDLPTGLPTDLPTASAGS

Secondary structure (DSSP, 8-state):
-----------------------------------------PPP-----S-------S--GGG-EEEEEEETTEEEEEEEETTEEEEEETTEEEEEEEEEETTEEEEEEEETT---TTSEEEEEEE-SSEEEEEETGGGEEEEEEE------S---S-----------------

Radius of gyration: 29.95 Å; Cα contacts (8 Å, |Δi|>4): 223; chains: 1; bounding box: 68×82×99 Å

pLDDT: mean 74.72, std 22.0, range [36.09, 98.56]

Solvent-accessible surface area (backbone atoms only — not comparable to full-atom values): 11703 Å² total; per-residue (Å²): 138,86,89,78,88,90,82,84,91,82,89,84,81,90,83,88,81,88,80,86,85,82,84,80,89,83,90,86,87,89,87,88,82,91,84,88,84,89,86,87,84,82,87,77,84,74,83,80,77,82,77,90,71,80,75,66,66,92,62,61,77,57,64,53,42,45,30,39,31,70,57,97,88,38,63,31,42,37,41,29,57,76,45,40,32,36,40,37,48,84,90,45,44,25,43,40,37,52,46,76,52,96,95,36,48,37,37,45,34,49,34,80,80,72,55,71,77,67,25,41,31,38,55,77,44,70,40,94,54,41,38,32,34,39,23,52,74,93,73,34,73,45,66,25,35,51,55,79,89,67,76,70,91,70,70,81,80,80,60,79,84,72,72,79,84,78,69,79,77,81,75,84,78,131